Protein AF-B7AT79-F1 (afdb_monomer_lite)

Structure (mmCIF, N/CA/C/O backbone):
data_AF-B7AT79-F1
#
_entry.id   AF-B7AT79-F1
#
loop_
_atom_site.group_PDB
_atom_site.id
_atom_site.type_symbol
_atom_site.label_atom_id
_atom_site.label_alt_id
_atom_site.label_comp_id
_atom_site.label_asym_id
_atom_site.label_entity_id
_atom_site.label_seq_id
_atom_site.pdbx_PDB_ins_code
_atom_site.Cartn_x
_atom_site.Cartn_y
_atom_site.Cartn_z
_atom_site.occupancy
_atom_site.B_iso_or_equiv
_atom_site.auth_seq_id
_atom_site.auth_comp_id
_atom_site.auth_asym_id
_atom_site.auth_atom_id
_atom_site.pdbx_PDB_model_num
ATOM 1 N N . MET A 1 1 ? -22.686 0.656 -10.403 1.00 42.97 1 MET A N 1
ATOM 2 C CA . MET A 1 1 ? -22.059 0.567 -9.070 1.00 42.97 1 MET A CA 1
ATOM 3 C C . MET A 1 1 ? -20.814 -0.2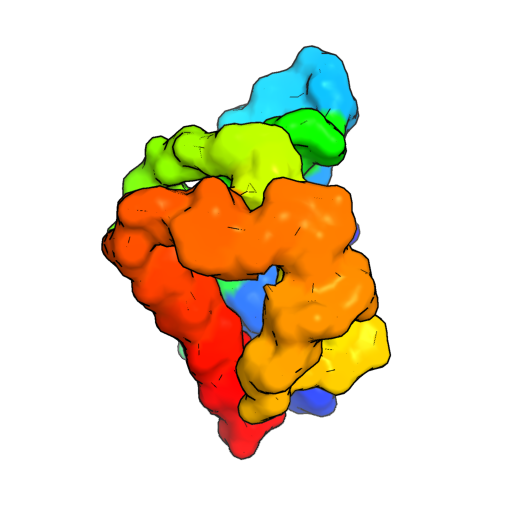82 -9.237 1.00 42.97 1 MET A C 1
ATOM 5 O O . MET A 1 1 ? -20.950 -1.414 -9.677 1.00 42.97 1 MET A O 1
ATOM 9 N N . GLY A 1 2 ? -19.630 0.304 -9.069 1.00 40.47 2 GLY A N 1
ATOM 10 C CA . GLY A 1 2 ? -18.362 -0.425 -9.147 1.00 40.47 2 GLY A CA 1
ATOM 11 C C . GLY A 1 2 ? -17.934 -0.818 -7.741 1.00 40.47 2 GLY A C 1
ATOM 12 O O . GLY A 1 2 ? -18.010 0.017 -6.843 1.00 40.47 2 GLY A O 1
ATOM 13 N N . PHE A 1 3 ? -17.547 -2.075 -7.562 1.00 37.81 3 PHE A N 1
ATOM 14 C CA . PHE A 1 3 ? -16.948 -2.575 -6.329 1.00 37.81 3 PHE A CA 1
ATOM 15 C C . PHE A 1 3 ? -15.440 -2.329 -6.403 1.00 37.81 3 PHE A C 1
ATOM 17 O O . PHE A 1 3 ? -14.870 -2.447 -7.487 1.00 37.81 3 PHE A O 1
ATOM 24 N N . ALA A 1 4 ? -14.805 -1.944 -5.298 1.00 56.81 4 ALA A N 1
ATOM 25 C CA . ALA A 1 4 ? -13.358 -2.104 -5.198 1.00 56.81 4 ALA A CA 1
ATOM 26 C C . ALA A 1 4 ? -13.038 -3.600 -5.199 1.00 56.81 4 ALA A C 1
ATOM 28 O O . ALA A 1 4 ? -13.806 -4.382 -4.632 1.00 56.81 4 ALA A O 1
ATOM 29 N N . ASP A 1 5 ? -11.924 -3.991 -5.814 1.00 63.97 5 ASP A N 1
ATOM 30 C CA . ASP A 1 5 ? -11.536 -5.403 -5.854 1.00 63.97 5 ASP A CA 1
ATOM 31 C C . ASP A 1 5 ? -11.241 -5.929 -4.446 1.00 63.97 5 ASP A C 1
ATOM 33 O O . ASP A 1 5 ? -11.654 -7.038 -4.115 1.00 63.97 5 ASP A O 1
ATOM 37 N N . TYR A 1 6 ? -10.613 -5.110 -3.590 1.00 70.12 6 TYR A N 1
ATOM 38 C CA . TYR A 1 6 ? -10.411 -5.431 -2.176 1.00 70.12 6 TYR A CA 1
ATOM 39 C C . TYR A 1 6 ? -10.479 -4.181 -1.293 1.00 70.12 6 TYR A C 1
ATOM 41 O O . TYR A 1 6 ? -10.021 -3.101 -1.668 1.00 70.12 6 TYR A O 1
ATOM 49 N N . VAL A 1 7 ? -11.014 -4.334 -0.081 1.00 69.88 7 VAL A N 1
ATOM 50 C CA . VAL A 1 7 ? -10.897 -3.340 0.992 1.00 69.88 7 VAL A CA 1
ATOM 51 C C . VAL A 1 7 ? -10.265 -4.028 2.190 1.00 69.88 7 VAL A C 1
ATOM 53 O O . VAL A 1 7 ? -10.758 -5.056 2.649 1.00 69.88 7 VAL A O 1
ATOM 56 N N . LEU A 1 8 ? -9.164 -3.467 2.677 1.00 67.62 8 LEU A N 1
ATOM 57 C CA . LEU A 1 8 ? -8.530 -3.898 3.913 1.00 67.62 8 LEU A CA 1
ATOM 58 C C . LEU A 1 8 ? -9.263 -3.240 5.073 1.00 67.62 8 LEU A C 1
ATOM 60 O O . LEU A 1 8 ? -9.425 -2.018 5.081 1.00 67.62 8 LEU A O 1
ATOM 64 N N . TYR A 1 9 ? -9.689 -4.042 6.040 1.00 64.88 9 TYR A N 1
ATOM 65 C CA . TYR A 1 9 ? -10.351 -3.584 7.256 1.00 64.88 9 TYR A CA 1
ATOM 66 C C . TYR A 1 9 ? -9.475 -3.887 8.472 1.00 64.88 9 TYR A C 1
ATOM 68 O O . TYR A 1 9 ? -8.729 -4.863 8.459 1.00 64.88 9 TYR A O 1
ATOM 76 N N . ASP A 1 10 ? -9.563 -3.051 9.507 1.00 58.44 10 ASP A N 1
ATOM 77 C CA . ASP A 1 10 ? -8.995 -3.360 10.821 1.00 58.44 10 ASP A CA 1
ATOM 78 C C . ASP A 1 10 ? -9.850 -4.399 11.576 1.00 58.44 10 ASP A C 1
ATOM 80 O O . ASP A 1 10 ? -10.946 -4.774 11.143 1.00 58.44 10 ASP A O 1
ATOM 84 N N . ASP A 1 11 ? -9.367 -4.833 12.742 1.00 51.59 11 ASP A N 1
ATOM 85 C CA . ASP A 1 11 ? -10.061 -5.782 13.627 1.00 51.59 11 ASP A CA 1
ATOM 86 C C . ASP A 1 11 ? -11.419 -5.251 14.138 1.00 51.59 11 ASP A C 1
ATOM 88 O O . ASP A 1 11 ? -12.257 -6.018 14.610 1.00 51.59 11 ASP A O 1
ATOM 92 N N . SER A 1 12 ? -11.664 -3.940 14.015 1.00 68.19 12 SER A N 1
ATOM 93 C CA . SER A 1 12 ? -12.931 -3.268 14.338 1.00 68.19 12 SER A CA 1
ATOM 94 C C . SER A 1 12 ? -13.841 -3.081 13.113 1.00 68.19 12 SER A C 1
ATOM 96 O O . SER A 1 12 ? -14.817 -2.328 13.177 1.00 68.19 12 SER A O 1
ATOM 98 N N . HIS A 1 13 ? -13.539 -3.741 11.989 1.00 68.19 13 HIS A N 1
ATOM 99 C CA . HIS A 1 13 ? -14.250 -3.626 10.712 1.00 68.19 13 HIS A CA 1
ATOM 100 C C . HIS A 1 13 ? -14.294 -2.203 10.127 1.00 68.19 13 HIS A C 1
ATOM 102 O O . HIS A 1 13 ? -15.221 -1.853 9.388 1.00 68.19 13 HIS A O 1
ATOM 108 N N . ARG A 1 14 ? -13.285 -1.372 10.410 1.00 68.88 14 ARG A N 1
ATOM 109 C CA . ARG A 1 14 ? -13.134 -0.042 9.803 1.00 68.88 14 ARG A CA 1
ATOM 110 C C . ARG A 1 14 ? -12.148 -0.088 8.633 1.00 68.88 14 ARG A C 1
ATOM 112 O O . ARG A 1 14 ? -11.143 -0.790 8.707 1.00 68.88 14 ARG A O 1
ATOM 119 N N . PRO A 1 15 ? -12.408 0.653 7.545 1.00 70.38 15 PRO A N 1
ATOM 120 C CA . PRO A 1 15 ? -11.605 0.587 6.330 1.00 70.38 15 PRO A CA 1
ATOM 121 C C . PRO A 1 15 ? -10.224 1.237 6.521 1.00 70.38 15 PRO A C 1
ATOM 123 O O . PRO A 1 15 ? -10.115 2.391 6.937 1.00 70.38 15 PRO A O 1
ATOM 126 N N . LEU A 1 16 ? -9.171 0.493 6.181 1.00 73.38 16 LEU A N 1
ATOM 127 C CA . LEU A 1 16 ? -7.765 0.908 6.203 1.00 73.38 16 LEU A CA 1
ATOM 128 C C . LEU A 1 16 ? -7.267 1.292 4.808 1.00 73.38 16 LEU A C 1
ATOM 130 O O . LEU A 1 16 ? -6.660 2.349 4.628 1.00 73.38 16 LEU A O 1
ATOM 134 N N . ALA A 1 17 ? -7.535 0.440 3.819 1.00 76.12 17 ALA A N 1
ATOM 135 C CA . ALA A 1 17 ? -7.091 0.650 2.450 1.00 76.12 17 ALA A CA 1
ATOM 136 C C . ALA A 1 17 ? -8.095 0.104 1.437 1.00 76.12 17 ALA A C 1
ATOM 138 O O . ALA A 1 17 ? -8.797 -0.866 1.702 1.00 76.12 17 ALA A O 1
ATOM 139 N N . VAL A 1 18 ? -8.128 0.715 0.260 1.00 82.25 18 VAL A N 1
ATOM 140 C CA . VAL A 1 18 ? -8.882 0.259 -0.907 1.00 82.25 18 VAL A CA 1
ATOM 141 C C . VAL A 1 18 ? -7.880 -0.132 -1.978 1.00 82.25 18 VAL A C 1
ATOM 143 O O . VAL A 1 18 ? -7.013 0.667 -2.323 1.00 82.25 18 VAL A O 1
ATOM 146 N N . ILE A 1 19 ? -8.008 -1.336 -2.521 1.00 80.81 19 ILE A N 1
ATOM 147 C CA . ILE A 1 19 ? -7.179 -1.829 -3.616 1.00 80.81 19 ILE A CA 1
ATOM 148 C C . ILE A 1 19 ? -8.070 -1.984 -4.842 1.00 80.81 19 ILE A C 1
ATOM 150 O O . ILE A 1 19 ? -9.053 -2.725 -4.835 1.00 80.81 19 ILE A O 1
ATOM 154 N N . GLU A 1 20 ? -7.699 -1.281 -5.902 1.00 83.69 20 GLU A N 1
ATOM 155 C CA . GLU A 1 20 ? -8.303 -1.408 -7.220 1.00 83.69 20 GLU A CA 1
ATOM 156 C C . GLU A 1 20 ? -7.290 -2.070 -8.152 1.00 83.69 20 GLU A C 1
ATOM 158 O O . GLU A 1 20 ? -6.235 -1.508 -8.471 1.00 83.69 20 GLU A O 1
ATOM 163 N N . ALA A 1 21 ? -7.621 -3.279 -8.588 1.00 77.25 21 ALA A N 1
ATOM 164 C CA . ALA A 1 21 ? -6.795 -4.086 -9.455 1.00 77.25 21 ALA A CA 1
ATOM 165 C C . ALA A 1 21 ? -7.287 -3.989 -10.907 1.00 77.25 21 ALA A C 1
ATOM 167 O O . ALA A 1 21 ? -8.472 -4.047 -11.227 1.00 77.25 21 ALA A O 1
ATOM 168 N N . LYS A 1 22 ? -6.357 -3.864 -11.849 1.00 82.50 22 LYS A N 1
ATOM 169 C CA . LYS A 1 22 ? -6.631 -3.981 -13.284 1.00 82.50 22 LYS A CA 1
ATOM 170 C C . LYS A 1 22 ? -5.884 -5.175 -13.861 1.00 82.50 22 LYS A C 1
ATOM 172 O O . LYS A 1 22 ? -4.940 -5.701 -13.283 1.00 82.50 22 LYS A O 1
ATOM 177 N N . ARG A 1 23 ? -6.316 -5.620 -15.042 1.00 76.12 23 ARG A N 1
ATOM 178 C CA . ARG A 1 23 ? -5.586 -6.648 -15.799 1.00 76.12 23 ARG A CA 1
ATOM 179 C C . ARG A 1 23 ? -4.178 -6.145 -16.119 1.00 76.12 23 ARG A C 1
ATOM 181 O O . ARG A 1 23 ? -4.033 -4.981 -16.476 1.00 76.12 23 ARG A O 1
ATOM 188 N N . THR A 1 24 ? -3.181 -7.026 -16.099 1.00 71.75 24 THR A N 1
ATOM 189 C CA . THR A 1 24 ? -1.749 -6.694 -16.267 1.00 71.75 24 THR A CA 1
ATOM 190 C C . THR A 1 24 ? -1.415 -5.877 -17.514 1.00 71.75 24 THR A C 1
ATOM 192 O O . THR A 1 24 ? -0.528 -5.036 -17.485 1.00 71.75 24 THR A O 1
ATOM 195 N N . CYS A 1 25 ? -2.160 -6.051 -18.605 1.00 72.31 25 CYS A N 1
ATOM 196 C CA . CYS A 1 25 ? -1.991 -5.283 -19.843 1.00 72.31 25 CYS A CA 1
ATOM 197 C C . CYS A 1 25 ? -2.707 -3.916 -19.854 1.00 72.31 25 CYS A C 1
ATOM 199 O O . CYS A 1 25 ? -2.797 -3.273 -20.898 1.00 72.31 25 CYS A O 1
ATOM 201 N N . THR A 1 26 ? -3.292 -3.494 -18.732 1.00 77.50 26 THR A N 1
ATOM 202 C CA . THR A 1 26 ? -4.116 -2.286 -18.625 1.00 77.50 26 THR A CA 1
ATOM 203 C C . THR A 1 26 ? -3.453 -1.265 -17.710 1.00 77.50 26 THR A C 1
ATOM 205 O O . THR A 1 26 ? -2.998 -1.606 -16.624 1.00 77.50 26 THR A O 1
ATOM 208 N N . ASP A 1 27 ? -3.460 -0.002 -18.134 1.00 77.62 27 ASP A N 1
ATOM 209 C CA . ASP A 1 27 ? -3.025 1.129 -17.313 1.00 77.62 27 ASP A CA 1
ATOM 210 C C . ASP A 1 27 ? -3.859 1.228 -16.023 1.00 77.62 27 ASP A C 1
ATOM 212 O O . ASP A 1 27 ? -5.096 1.301 -16.062 1.00 77.62 27 ASP A O 1
ATOM 216 N N . VAL A 1 28 ? -3.163 1.243 -14.886 1.00 77.50 28 VAL A N 1
ATOM 217 C CA . VAL A 1 28 ? -3.735 1.357 -13.540 1.00 77.50 28 VAL A CA 1
ATOM 218 C C . VAL A 1 28 ? -4.507 2.659 -13.339 1.00 77.50 28 VAL A C 1
ATOM 220 O O . VAL A 1 28 ? -5.505 2.672 -12.617 1.00 77.50 28 VAL A O 1
ATOM 223 N N . ALA A 1 29 ? -4.145 3.737 -14.043 1.00 80.56 29 ALA A N 1
ATOM 224 C CA . ALA A 1 29 ? -4.818 5.031 -13.960 1.00 80.56 29 ALA A CA 1
ATOM 225 C C . ALA A 1 29 ? -6.305 4.949 -14.341 1.00 80.56 29 ALA A C 1
ATOM 227 O O . ALA A 1 29 ? -7.118 5.731 -13.842 1.00 80.56 29 ALA A O 1
ATOM 228 N N . LYS A 1 30 ? -6.702 3.957 -15.151 1.00 81.56 30 LYS A N 1
ATOM 229 C CA . LYS A 1 30 ? -8.114 3.703 -15.485 1.00 81.56 30 LYS A CA 1
ATOM 230 C C . LYS A 1 30 ? -8.957 3.302 -14.268 1.00 81.56 30 LYS A 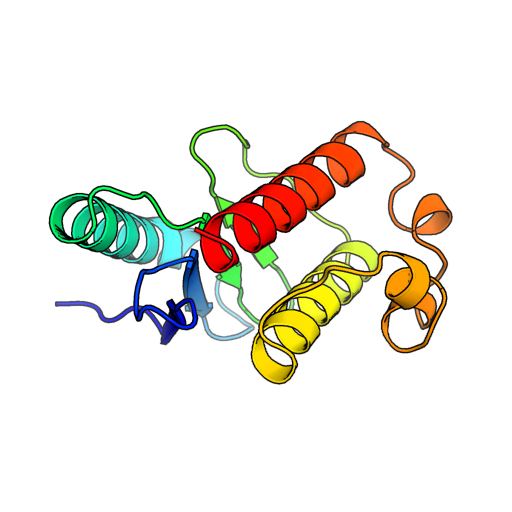C 1
ATOM 232 O O . LYS A 1 30 ? -10.170 3.474 -14.299 1.00 81.56 30 LYS A O 1
ATOM 237 N N . GLY A 1 31 ? -8.341 2.777 -13.205 1.00 78.31 31 GLY A N 1
ATOM 238 C CA . GLY A 1 31 ? -9.001 2.454 -11.933 1.00 78.31 31 GLY A CA 1
ATOM 239 C C . GLY A 1 31 ? -9.158 3.642 -10.981 1.00 78.31 31 GLY A C 1
ATOM 240 O O . GLY A 1 31 ? -9.930 3.570 -10.030 1.00 78.31 31 GLY A O 1
ATOM 241 N N . ARG A 1 32 ? -8.487 4.770 -11.246 1.00 81.25 32 ARG A N 1
ATOM 242 C CA . ARG A 1 32 ? -8.385 5.903 -10.313 1.00 81.25 32 ARG A CA 1
ATOM 243 C C . ARG A 1 32 ? -9.729 6.453 -9.853 1.00 81.25 32 ARG A C 1
ATOM 245 O O . ARG A 1 32 ? -9.927 6.678 -8.663 1.00 81.25 32 ARG A O 1
ATOM 252 N N . GLN A 1 33 ? -10.647 6.694 -10.787 1.00 79.44 33 GLN A N 1
ATOM 253 C CA . GLN A 1 33 ? -11.948 7.274 -10.454 1.00 79.44 33 GLN A CA 1
ATOM 254 C C . GLN A 1 33 ? -12.815 6.297 -9.652 1.00 79.44 33 GLN A C 1
ATOM 256 O O . GLN A 1 33 ? -13.498 6.717 -8.723 1.00 79.44 33 GLN A O 1
ATOM 261 N N . GLN A 1 34 ? -12.758 5.005 -9.979 1.00 71.25 34 GLN A N 1
ATOM 262 C CA . GLN A 1 34 ? -13.480 3.955 -9.263 1.00 71.25 34 GLN A CA 1
ATOM 263 C C . GLN A 1 34 ? -12.969 3.828 -7.825 1.00 71.25 34 GLN A C 1
ATOM 265 O O . GLN A 1 34 ? -13.755 3.928 -6.885 1.00 71.25 34 GLN A O 1
ATOM 270 N N . ALA A 1 35 ? -11.651 3.731 -7.656 1.00 78.44 35 ALA A N 1
ATOM 271 C CA . ALA A 1 35 ? -11.019 3.626 -6.349 1.00 78.44 35 ALA A CA 1
ATOM 272 C C . ALA A 1 35 ? -11.267 4.869 -5.477 1.00 78.44 35 ALA A C 1
ATOM 274 O O . ALA A 1 35 ? -11.559 4.748 -4.289 1.00 78.44 35 ALA A O 1
ATOM 275 N N . LYS A 1 36 ? -11.237 6.069 -6.081 1.00 81.38 36 LYS A N 1
ATOM 276 C CA . LYS A 1 36 ? -11.584 7.321 -5.395 1.00 81.38 36 LYS A CA 1
ATOM 277 C C . LYS A 1 36 ? -13.034 7.318 -4.914 1.00 81.38 36 LYS A C 1
ATOM 279 O O . LYS A 1 36 ? -13.273 7.625 -3.756 1.00 81.38 36 LYS A O 1
ATOM 284 N N . LEU A 1 37 ? -13.990 6.968 -5.779 1.00 72.31 37 LEU A N 1
ATOM 285 C CA . LEU A 1 37 ? -15.405 6.906 -5.397 1.00 72.31 37 LEU A CA 1
ATOM 286 C C . LEU A 1 37 ? -15.626 5.932 -4.235 1.00 72.31 37 LEU A C 1
ATOM 288 O O . LEU A 1 37 ? -16.410 6.223 -3.338 1.00 72.31 37 LEU A O 1
ATOM 292 N N . TYR A 1 38 ? -14.913 4.807 -4.224 1.00 70.06 38 TYR A N 1
ATOM 293 C CA . TYR A 1 38 ? -14.997 3.837 -3.136 1.00 70.06 38 TYR A CA 1
ATOM 294 C C . TYR A 1 38 ? -14.403 4.370 -1.826 1.00 70.06 38 TYR A C 1
ATOM 296 O O . TYR A 1 38 ? -15.020 4.241 -0.771 1.00 70.06 38 TYR A O 1
ATOM 304 N N . ALA A 1 39 ? -13.238 5.020 -1.892 1.00 77.38 39 ALA A N 1
ATOM 305 C CA . ALA A 1 39 ? -12.627 5.663 -0.733 1.00 77.38 39 ALA A CA 1
ATOM 306 C C . ALA A 1 39 ? -13.504 6.787 -0.160 1.00 77.38 39 ALA A C 1
ATOM 308 O O . ALA A 1 39 ? -13.648 6.867 1.055 1.00 77.38 39 ALA A O 1
ATOM 309 N N . ASP A 1 40 ? -14.136 7.597 -1.016 1.00 81.31 40 ASP A N 1
ATOM 310 C CA . ASP A 1 40 ? -15.040 8.675 -0.601 1.00 81.31 40 ASP A CA 1
ATOM 311 C C . ASP A 1 40 ? -16.302 8.113 0.103 1.00 81.31 40 ASP A C 1
ATOM 313 O O . ASP A 1 40 ? -16.763 8.669 1.100 1.00 81.31 40 ASP A O 1
ATOM 317 N N . LEU A 1 41 ? -16.852 6.981 -0.367 1.00 74.38 41 LEU A N 1
ATOM 318 C CA . LEU A 1 41 ? -17.986 6.303 0.283 1.00 74.38 41 LEU A CA 1
ATOM 319 C C . LEU A 1 41 ? -17.614 5.749 1.665 1.00 74.38 41 LEU A C 1
ATOM 321 O O . LEU A 1 41 ? -18.365 5.916 2.626 1.00 74.38 41 LEU A O 1
ATOM 325 N N . LEU A 1 42 ? -16.450 5.107 1.769 1.00 74.31 42 LEU A N 1
ATOM 326 C CA . LEU A 1 42 ? -15.933 4.575 3.029 1.00 74.31 42 LEU A CA 1
ATOM 327 C C . LEU A 1 42 ? -15.597 5.694 4.021 1.00 74.31 42 LEU A C 1
ATOM 329 O O . LEU A 1 42 ? -15.895 5.570 5.207 1.00 74.31 42 LEU A O 1
ATOM 333 N N . GLU A 1 43 ? -15.056 6.810 3.537 1.00 81.06 43 GLU A N 1
ATOM 334 C CA . GLU A 1 43 ? -14.825 8.005 4.345 1.00 81.06 43 GLU A CA 1
ATOM 335 C C . GLU A 1 43 ? -16.133 8.562 4.908 1.00 81.06 43 GLU A C 1
ATOM 337 O O . GLU A 1 43 ? -16.209 8.812 6.106 1.00 81.06 43 GLU A O 1
ATOM 342 N N . ALA A 1 44 ? -17.181 8.684 4.089 1.00 79.44 44 ALA A N 1
ATOM 343 C CA . ALA A 1 44 ? -18.482 9.167 4.546 1.00 79.44 44 ALA A CA 1
ATOM 344 C C . ALA A 1 44 ? -19.147 8.227 5.569 1.00 79.44 44 ALA A C 1
ATOM 346 O O . ALA A 1 44 ? -19.825 8.692 6.484 1.00 79.44 44 ALA A O 1
ATOM 347 N N . GLN A 1 45 ? -18.959 6.912 5.427 1.00 71.69 45 GLN A N 1
ATOM 348 C CA . GLN A 1 45 ? -19.581 5.912 6.297 1.00 71.69 45 GLN A CA 1
ATOM 349 C C . GLN A 1 45 ? -18.843 5.729 7.630 1.00 71.69 45 GLN A C 1
ATOM 351 O O . GLN A 1 45 ? -19.479 5.573 8.670 1.00 71.69 45 GLN A O 1
ATOM 356 N N . TYR A 1 46 ? -17.511 5.729 7.603 1.00 73.94 46 TYR A N 1
ATOM 357 C CA . TYR A 1 46 ? -16.672 5.421 8.765 1.00 73.94 46 TYR A CA 1
ATOM 358 C C . TYR A 1 46 ? -15.950 6.652 9.328 1.00 73.94 46 TYR A C 1
ATOM 360 O O . TYR A 1 46 ? -15.165 6.527 10.268 1.00 73.94 46 TYR A O 1
ATOM 368 N N . ASN A 1 47 ? -16.207 7.834 8.757 1.00 79.19 47 ASN A N 1
ATOM 369 C CA . ASN A 1 47 ? -15.562 9.108 9.079 1.00 79.19 47 ASN A CA 1
ATOM 370 C C . ASN A 1 47 ? -14.023 9.023 9.044 1.00 79.19 47 ASN A C 1
ATOM 372 O O . ASN A 1 47 ? -13.324 9.591 9.886 1.00 79.19 47 ASN A O 1
ATOM 376 N N . ARG A 1 48 ? -13.498 8.234 8.098 1.00 69.44 48 ARG A N 1
ATOM 377 C CA . ARG A 1 48 ? -12.079 7.878 8.001 1.00 69.44 48 ARG A CA 1
ATOM 378 C C . ARG A 1 48 ? -11.718 7.513 6.569 1.00 69.44 48 ARG A C 1
ATOM 380 O O . ARG A 1 4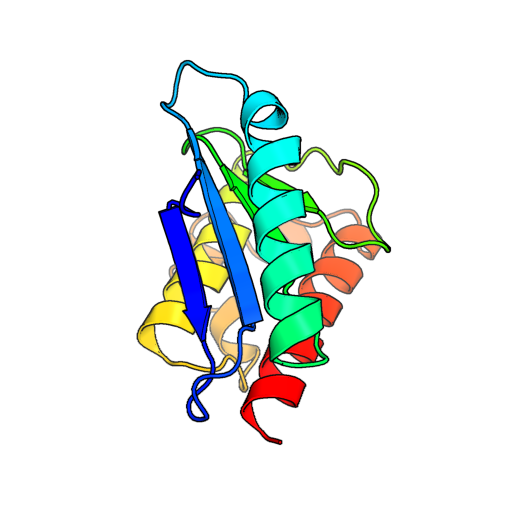8 ? -12.266 6.561 6.020 1.00 69.44 48 ARG A O 1
ATOM 387 N N . ARG A 1 49 ? -10.775 8.247 5.978 1.00 78.44 49 ARG A N 1
ATOM 388 C CA . ARG A 1 49 ? -10.368 8.027 4.589 1.00 78.44 49 ARG A CA 1
ATOM 389 C C . ARG A 1 49 ? -9.367 6.874 4.468 1.00 78.44 49 ARG A C 1
ATOM 391 O O . ARG A 1 49 ? -8.289 6.972 5.059 1.00 78.44 49 ARG A O 1
ATOM 398 N N . PRO A 1 50 ? -9.679 5.809 3.714 1.00 75.25 50 PRO A N 1
ATOM 399 C CA . PRO A 1 50 ? -8.729 4.734 3.464 1.00 75.25 50 PRO A CA 1
ATOM 400 C C . PRO A 1 50 ? -7.674 5.151 2.431 1.00 75.25 50 PRO A C 1
ATOM 402 O O . PRO A 1 50 ? -7.945 5.954 1.534 1.00 75.25 50 PRO A O 1
ATOM 405 N N . VAL A 1 51 ? -6.478 4.569 2.526 1.00 77.69 51 VAL A N 1
ATOM 406 C CA . VAL A 1 51 ? -5.424 4.732 1.508 1.00 77.69 51 VAL A CA 1
ATOM 407 C C . VAL A 1 51 ? -5.822 3.974 0.244 1.00 77.69 51 VAL A C 1
ATOM 409 O O . VAL A 1 51 ? -6.288 2.841 0.330 1.00 77.69 51 VAL A O 1
ATOM 412 N N . VAL A 1 52 ? -5.640 4.566 -0.936 1.00 82.25 52 VAL A N 1
ATOM 413 C CA . VAL A 1 52 ? -5.985 3.911 -2.203 1.00 82.25 52 VAL A CA 1
ATOM 414 C C . VAL A 1 52 ? -4.736 3.348 -2.872 1.00 82.25 52 VAL A C 1
ATOM 416 O O . VAL A 1 52 ? -3.775 4.073 -3.113 1.00 82.25 52 VAL A O 1
ATOM 419 N N . PHE A 1 53 ? -4.783 2.075 -3.247 1.00 80.06 53 PHE A N 1
ATOM 420 C CA . PHE A 1 53 ? -3.785 1.409 -4.073 1.00 80.06 53 PHE A CA 1
ATOM 421 C C . PHE A 1 53 ? -4.398 1.076 -5.433 1.00 80.06 53 PHE A C 1
ATOM 423 O O . PHE A 1 53 ? -5.462 0.465 -5.512 1.00 80.06 53 PHE A O 1
ATOM 430 N N . LEU A 1 54 ? -3.723 1.463 -6.511 1.00 81.06 54 LEU A N 1
ATOM 431 C CA . LEU A 1 54 ? -4.034 1.020 -7.867 1.00 81.06 54 LEU A CA 1
ATOM 432 C C . LEU A 1 54 ? -2.949 0.046 -8.305 1.00 81.06 54 LEU A C 1
ATOM 434 O O . LEU A 1 54 ? -1.774 0.394 -8.225 1.00 81.06 54 LEU A O 1
ATOM 438 N N . THR A 1 55 ? -3.302 -1.138 -8.793 1.00 76.38 55 THR A N 1
ATOM 439 C CA . THR A 1 55 ? -2.300 -2.101 -9.271 1.00 76.38 55 THR A CA 1
ATOM 440 C C . THR A 1 55 ? -2.766 -2.864 -10.503 1.00 76.38 55 THR A C 1
ATOM 442 O O . THR A 1 55 ? -3.958 -3.064 -10.705 1.00 76.38 55 THR A O 1
ATOM 445 N N . ASN A 1 56 ? -1.839 -3.296 -11.354 1.00 80.19 56 ASN A N 1
ATOM 446 C CA . ASN A 1 56 ? -2.107 -4.287 -12.404 1.00 80.19 56 ASN A CA 1
ATOM 447 C C . ASN A 1 56 ? -1.210 -5.535 -12.280 1.00 80.19 56 ASN A C 1
ATOM 449 O O . ASN A 1 56 ? -1.139 -6.363 -13.190 1.00 80.19 56 ASN A O 1
ATOM 453 N N . GLY A 1 57 ? -0.500 -5.666 -11.158 1.00 64.94 57 GLY A N 1
ATOM 454 C CA . GLY A 1 57 ? 0.482 -6.724 -10.920 1.00 64.94 57 GLY A CA 1
ATOM 455 C C . GLY A 1 57 ? 1.871 -6.462 -11.516 1.00 64.94 57 GLY A C 1
ATOM 456 O O . GLY A 1 57 ? 2.804 -7.178 -11.171 1.00 64.94 57 GLY A O 1
ATOM 457 N N . PHE A 1 58 ? 2.041 -5.440 -12.363 1.00 71.94 58 PHE A N 1
ATOM 458 C CA . PHE A 1 58 ? 3.350 -4.972 -12.845 1.00 71.94 58 PHE A CA 1
ATOM 459 C C . PHE A 1 58 ? 3.680 -3.562 -12.337 1.00 71.94 58 PHE A C 1
ATOM 461 O O . PHE A 1 58 ? 4.813 -3.272 -11.966 1.00 71.94 58 PHE A O 1
ATOM 468 N N . GLU A 1 59 ? 2.671 -2.700 -12.293 1.00 66.75 59 GLU A N 1
ATOM 469 C CA . GLU A 1 59 ? 2.719 -1.336 -11.793 1.00 66.75 59 GLU A CA 1
ATOM 470 C C . GLU A 1 59 ? 1.785 -1.218 -10.587 1.00 66.75 59 GLU A C 1
ATOM 472 O O . GLU A 1 59 ? 0.653 -1.710 -10.628 1.00 66.75 59 GLU A O 1
ATOM 477 N N . THR A 1 60 ? 2.248 -0.545 -9.534 1.00 71.56 60 THR A N 1
ATOM 478 C CA . THR A 1 60 ? 1.436 -0.194 -8.365 1.00 71.56 60 THR A CA 1
ATOM 479 C C . THR A 1 60 ? 1.600 1.292 -8.068 1.00 71.56 60 THR A C 1
ATOM 481 O O . THR A 1 60 ? 2.721 1.797 -8.024 1.00 71.56 60 THR A O 1
ATOM 484 N N . ARG A 1 61 ? 0.485 1.991 -7.843 1.00 75.25 61 ARG A N 1
A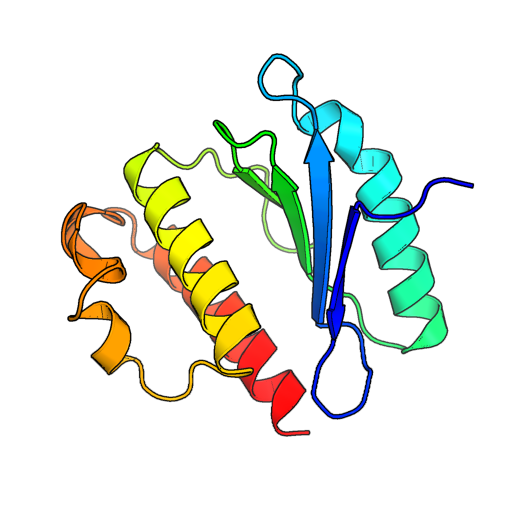TOM 485 C CA . ARG A 1 61 ? 0.439 3.404 -7.453 1.00 75.25 61 ARG A CA 1
ATOM 486 C C . ARG A 1 61 ? -0.342 3.578 -6.165 1.00 75.25 61 ARG A C 1
ATOM 488 O O . ARG A 1 61 ? -1.368 2.931 -5.968 1.00 75.25 61 ARG A O 1
ATOM 495 N N . ILE A 1 62 ? 0.120 4.495 -5.325 1.00 73.06 62 ILE A N 1
ATOM 496 C CA . ILE A 1 62 ? -0.556 4.872 -4.085 1.00 73.06 62 ILE A CA 1
ATOM 497 C C . ILE A 1 62 ? -1.172 6.250 -4.288 1.00 73.06 62 ILE A C 1
ATOM 499 O O . ILE A 1 62 ? -0.502 7.178 -4.733 1.00 73.06 62 ILE A O 1
ATOM 503 N N . ILE A 1 63 ? -2.452 6.373 -3.959 1.00 71.62 63 ILE A N 1
ATOM 504 C CA . ILE A 1 63 ? -3.175 7.635 -3.931 1.00 71.62 63 ILE A CA 1
ATOM 505 C C . ILE A 1 63 ? -3.592 7.878 -2.485 1.00 71.62 63 ILE A C 1
ATOM 507 O O . ILE A 1 63 ? -4.542 7.294 -1.968 1.00 71.62 63 ILE A O 1
ATOM 511 N N . ASP A 1 64 ? -2.879 8.789 -1.848 1.00 63.06 64 ASP A N 1
ATOM 512 C CA . ASP A 1 64 ? -3.301 9.460 -0.627 1.00 63.06 64 ASP A CA 1
ATOM 513 C C . ASP A 1 64 ? -3.389 10.953 -0.974 1.00 63.06 64 ASP A C 1
ATOM 515 O O . ASP A 1 64 ? -2.630 11.438 -1.810 1.00 63.06 64 ASP A O 1
ATOM 519 N N . ASN A 1 65 ? -4.312 11.699 -0.363 1.00 56.75 65 ASN A N 1
ATOM 520 C CA . ASN A 1 65 ? -4.497 13.143 -0.581 1.00 56.75 65 ASN A CA 1
ATOM 521 C C . ASN A 1 65 ? -3.202 13.967 -0.392 1.00 56.75 65 ASN A C 1
ATOM 523 O O . ASN A 1 65 ? -3.179 15.148 -0.723 1.00 56.75 65 ASN A O 1
ATOM 527 N N . GLN A 1 66 ? -2.160 13.356 0.178 1.00 45.50 66 GLN A N 1
ATOM 528 C CA . GLN A 1 66 ? -0.840 13.918 0.448 1.00 45.50 66 GLN A CA 1
ATOM 529 C C . GLN A 1 66 ? 0.237 13.526 -0.588 1.00 45.50 66 GLN A C 1
ATOM 531 O O . GLN A 1 66 ? 1.244 14.222 -0.683 1.00 45.50 66 GLN A O 1
ATOM 536 N N . TYR A 1 67 ? 0.059 12.445 -1.361 1.00 45.47 67 TYR A N 1
ATOM 537 C CA . TYR A 1 67 ? 1.087 11.903 -2.259 1.00 45.47 67 TYR A CA 1
ATOM 538 C C . TYR A 1 67 ? 0.673 12.043 -3.729 1.00 45.47 67 TYR A C 1
ATOM 540 O O . TYR A 1 67 ? -0.366 11.551 -4.166 1.00 45.47 67 TYR A O 1
ATOM 548 N N . HIS A 1 68 ? 1.501 12.751 -4.496 1.00 47.03 68 HIS A N 1
ATOM 549 C CA . HIS A 1 68 ? 1.397 12.834 -5.953 1.00 47.03 68 HIS A CA 1
ATOM 550 C C . HIS A 1 68 ? 1.764 11.461 -6.560 1.00 47.03 68 HIS A C 1
ATOM 552 O O . HIS A 1 68 ? 2.397 10.667 -5.872 1.00 47.03 68 HIS A O 1
ATOM 558 N N . ASP A 1 69 ? 1.372 11.163 -7.811 1.00 52.78 69 ASP A N 1
ATOM 559 C CA . ASP A 1 69 ? 1.716 9.911 -8.524 1.00 52.78 69 ASP A CA 1
ATOM 560 C C . ASP A 1 69 ? 3.242 9.636 -8.462 1.00 52.78 69 ASP A C 1
ATOM 562 O O . ASP A 1 69 ? 4.005 10.116 -9.301 1.00 52.78 69 ASP A O 1
ATOM 566 N N . THR A 1 70 ? 3.706 8.886 -7.458 1.00 59.09 70 THR A N 1
ATOM 567 C CA . THR A 1 70 ? 5.106 8.465 -7.342 1.00 59.09 70 THR A CA 1
ATOM 568 C C . THR A 1 70 ? 5.286 7.191 -8.154 1.00 59.09 70 THR A C 1
ATOM 570 O O . THR A 1 70 ? 4.696 6.159 -7.836 1.00 59.09 70 THR A O 1
ATOM 573 N N . ASN A 1 71 ? 6.115 7.253 -9.196 1.00 63.22 71 ASN A N 1
ATOM 574 C CA . ASN A 1 71 ? 6.517 6.069 -9.950 1.00 63.22 71 ASN A CA 1
ATOM 575 C C . ASN A 1 71 ? 7.543 5.279 -9.134 1.00 63.22 71 ASN A C 1
ATOM 577 O O . ASN A 1 71 ? 8.662 5.747 -8.927 1.00 63.22 71 ASN A O 1
ATOM 581 N N . LEU A 1 72 ? 7.154 4.094 -8.674 1.00 71.81 72 LEU A N 1
ATOM 582 C CA . LEU A 1 72 ? 8.035 3.157 -7.984 1.00 71.81 72 LEU A CA 1
ATOM 583 C C . LEU A 1 72 ? 8.709 2.222 -8.998 1.00 71.81 72 LEU A C 1
ATOM 585 O O . LEU A 1 72 ? 8.084 1.807 -9.976 1.00 71.81 72 LEU A O 1
ATOM 589 N N . ASP A 1 73 ? 9.974 1.872 -8.764 1.00 77.44 73 ASP A N 1
ATOM 590 C CA . ASP A 1 73 ? 10.658 0.839 -9.549 1.00 77.44 73 ASP A CA 1
ATOM 591 C C . ASP A 1 73 ? 10.175 -0.577 -9.166 1.00 77.44 73 ASP A C 1
ATOM 593 O O . ASP A 1 73 ? 9.496 -0.779 -8.158 1.00 77.44 73 ASP A O 1
ATOM 597 N N . SER A 1 74 ? 10.522 -1.598 -9.956 1.00 72.31 74 SER A N 1
ATOM 598 C CA . SER A 1 74 ? 10.044 -2.969 -9.719 1.00 72.31 74 SER A CA 1
ATOM 599 C C . SER A 1 74 ? 10.461 -3.558 -8.363 1.00 72.31 74 SER A C 1
ATOM 601 O O . SER A 1 74 ? 9.746 -4.404 -7.826 1.00 72.31 74 SER A O 1
ATOM 603 N N . ARG A 1 75 ? 11.596 -3.135 -7.788 1.00 81.50 75 ARG A N 1
ATOM 604 C CA . ARG A 1 75 ? 12.051 -3.597 -6.464 1.00 81.50 75 ARG A CA 1
ATOM 605 C C . ARG A 1 75 ? 11.248 -2.919 -5.361 1.00 81.50 75 ARG A C 1
ATOM 607 O O . ARG A 1 75 ? 10.833 -3.582 -4.416 1.00 81.50 75 ARG A O 1
ATOM 614 N N . GLN A 1 76 ? 10.977 -1.626 -5.518 1.00 77.56 76 GLN A N 1
ATOM 615 C CA . GLN A 1 76 ? 10.133 -0.851 -4.611 1.00 77.56 76 GLN A CA 1
ATOM 616 C C . GLN A 1 76 ? 8.686 -1.357 -4.627 1.00 77.56 76 GLN A C 1
ATOM 618 O O . GLN A 1 76 ? 8.093 -1.537 -3.567 1.00 77.56 76 GLN A O 1
ATOM 623 N N . ILE A 1 77 ? 8.139 -1.666 -5.807 1.00 68.75 77 ILE A N 1
ATOM 624 C CA . ILE A 1 77 ? 6.808 -2.276 -5.956 1.00 68.75 77 ILE A CA 1
ATOM 625 C C . ILE A 1 77 ? 6.762 -3.638 -5.267 1.00 68.75 77 ILE A C 1
ATOM 627 O O . ILE A 1 77 ? 5.838 -3.896 -4.501 1.00 68.75 77 ILE A O 1
ATOM 631 N N . TYR A 1 78 ? 7.762 -4.497 -5.498 1.00 76.12 78 TYR A N 1
ATOM 632 C CA . TYR A 1 78 ? 7.841 -5.791 -4.820 1.00 76.12 78 TYR A CA 1
ATOM 633 C C . TYR A 1 78 ? 7.819 -5.620 -3.299 1.00 76.12 78 TYR A C 1
ATOM 635 O O . TYR A 1 78 ? 7.035 -6.284 -2.627 1.00 76.12 78 TYR A O 1
ATOM 643 N N . PHE A 1 79 ? 8.623 -4.694 -2.774 1.00 85.69 79 PHE A N 1
ATOM 644 C CA . PHE A 1 79 ? 8.691 -4.408 -1.344 1.00 85.69 79 PHE A CA 1
ATOM 645 C C . PHE A 1 79 ? 7.345 -3.927 -0.785 1.00 85.69 79 PHE A C 1
ATOM 647 O O . PHE A 1 79 ? 6.881 -4.428 0.236 1.00 85.69 79 PHE A O 1
ATOM 654 N N . VAL A 1 80 ? 6.681 -2.992 -1.472 1.00 74.12 80 VAL A N 1
ATOM 655 C CA . VAL A 1 80 ? 5.351 -2.500 -1.077 1.00 74.12 80 VAL A CA 1
ATOM 656 C C . VAL A 1 80 ? 4.314 -3.622 -1.109 1.00 74.12 80 VAL A C 1
ATOM 658 O O . VAL A 1 80 ? 3.510 -3.720 -0.186 1.00 74.12 80 VAL A O 1
ATOM 661 N N . ASN A 1 81 ? 4.360 -4.510 -2.103 1.00 68.88 81 ASN A N 1
ATOM 662 C CA . ASN A 1 81 ? 3.481 -5.677 -2.137 1.00 68.88 81 ASN A CA 1
ATOM 663 C C . ASN A 1 81 ? 3.723 -6.583 -0.921 1.00 68.88 81 ASN A C 1
ATOM 665 O O . ASN A 1 81 ? 2.757 -6.996 -0.294 1.00 68.88 81 ASN A O 1
ATOM 669 N N . GLN A 1 82 ? 4.978 -6.816 -0.517 1.00 78.44 82 GLN A N 1
ATOM 670 C CA . GLN A 1 82 ? 5.262 -7.590 0.699 1.00 78.44 82 GLN A CA 1
ATOM 671 C C . GLN A 1 82 ? 4.702 -6.925 1.962 1.00 78.44 82 GLN A C 1
ATOM 673 O O . GLN A 1 82 ? 4.229 -7.623 2.853 1.00 78.44 82 GLN A O 1
ATOM 678 N N . ILE A 1 83 ? 4.699 -5.586 2.042 1.00 76.94 83 ILE A N 1
ATOM 679 C CA . ILE A 1 83 ? 4.061 -4.869 3.160 1.00 76.94 83 ILE A CA 1
ATOM 680 C C . ILE A 1 83 ? 2.562 -5.182 3.189 1.00 76.94 83 ILE A C 1
ATOM 682 O O . ILE A 1 83 ? 2.024 -5.501 4.248 1.00 76.94 83 ILE A O 1
ATOM 686 N N . VAL A 1 84 ? 1.898 -5.095 2.033 1.00 67.75 84 VAL A N 1
ATOM 687 C CA . VAL A 1 84 ? 0.462 -5.376 1.913 1.00 67.75 84 VAL A CA 1
ATOM 688 C C . VAL A 1 84 ? 0.164 -6.821 2.305 1.00 67.75 84 VAL A C 1
ATOM 690 O O . VAL A 1 84 ? -0.666 -7.034 3.183 1.00 67.75 84 VAL A O 1
ATOM 693 N N . GLU A 1 85 ? 0.873 -7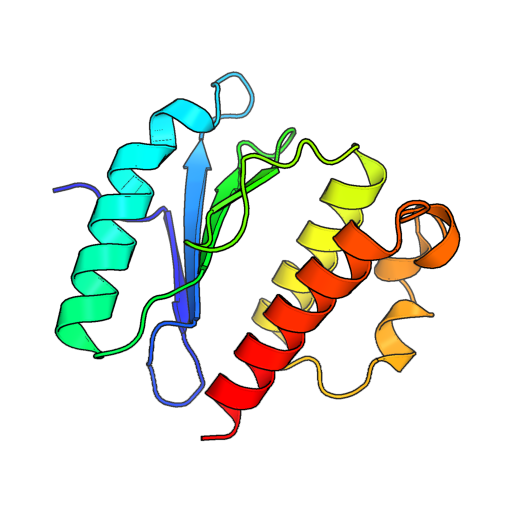.795 1.731 1.00 67.81 85 GLU A N 1
ATOM 694 C CA . GLU A 1 85 ? 0.710 -9.221 2.048 1.00 67.81 85 GLU A CA 1
ATOM 695 C C . GLU A 1 85 ? 0.928 -9.492 3.542 1.00 67.81 85 GLU A C 1
ATOM 697 O O . GLU A 1 85 ? 0.123 -10.157 4.194 1.00 67.81 85 GLU A O 1
ATOM 702 N N . TYR A 1 86 ? 1.980 -8.914 4.125 1.00 77.38 86 TYR A N 1
ATOM 703 C CA . TYR A 1 86 ? 2.265 -9.071 5.545 1.00 77.38 86 TYR A CA 1
ATOM 704 C C . TYR A 1 86 ? 1.125 -8.541 6.418 1.00 77.38 86 TYR A C 1
ATOM 706 O O . TYR A 1 86 ? 0.718 -9.218 7.362 1.00 77.38 86 TYR A O 1
ATOM 714 N N . ILE A 1 87 ? 0.598 -7.351 6.116 1.00 69.56 87 ILE A N 1
ATOM 715 C CA . ILE A 1 87 ? -0.513 -6.744 6.862 1.00 69.56 87 ILE A CA 1
ATOM 716 C C . ILE A 1 87 ? -1.800 -7.554 6.673 1.00 69.56 87 ILE A C 1
ATOM 718 O O . ILE A 1 87 ? -2.524 -7.763 7.639 1.00 69.56 87 ILE A O 1
ATOM 722 N N . VAL A 1 88 ? -2.069 -8.069 5.471 1.00 63.41 88 VAL A N 1
ATOM 723 C CA . VAL A 1 88 ? -3.223 -8.944 5.207 1.00 63.41 88 VAL A CA 1
ATOM 724 C C . VAL A 1 88 ? -3.158 -10.216 6.053 1.00 63.41 88 VAL A C 1
ATOM 726 O O . VAL A 1 88 ? -4.170 -10.639 6.607 1.00 63.41 88 VAL A O 1
ATOM 729 N N . HIS A 1 89 ? -1.973 -10.814 6.183 1.00 65.25 89 HIS A N 1
ATOM 730 C CA . HIS A 1 89 ? -1.795 -12.059 6.927 1.00 65.25 89 HIS A CA 1
ATOM 731 C C . HIS A 1 89 ? -1.692 -11.875 8.447 1.00 65.25 89 HIS A C 1
ATOM 733 O O . HIS A 1 89 ? -2.157 -12.737 9.190 1.00 65.25 89 HIS A O 1
ATOM 739 N N . ASN A 1 90 ? -1.086 -10.781 8.916 1.00 70.12 90 ASN A N 1
ATOM 740 C CA . ASN A 1 90 ? -0.740 -10.582 10.331 1.00 70.12 90 ASN A CA 1
ATOM 741 C C . ASN A 1 90 ? -1.530 -9.445 11.004 1.00 70.12 90 ASN A C 1
ATOM 743 O O . ASN A 1 90 ? -1.337 -9.178 12.191 1.00 70.12 90 ASN A O 1
ATOM 747 N N . GLY A 1 91 ? -2.386 -8.743 10.259 1.00 67.56 91 GLY A N 1
ATOM 748 C CA . GLY A 1 91 ? -3.194 -7.603 10.705 1.00 67.56 91 GLY A CA 1
ATOM 749 C C . GLY A 1 91 ? -2.402 -6.302 10.878 1.00 67.56 91 GLY A C 1
ATOM 750 O O . GLY A 1 91 ? -2.817 -5.251 10.397 1.00 67.56 91 GLY A O 1
ATOM 751 N N . MET A 1 92 ? -1.248 -6.348 11.553 1.00 69.94 92 MET A N 1
ATOM 752 C CA . MET A 1 92 ? -0.433 -5.171 11.879 1.00 69.94 92 MET A CA 1
ATOM 753 C C . MET A 1 92 ? 1.063 -5.434 11.729 1.00 69.94 92 MET A C 1
ATOM 755 O O . MET A 1 92 ? 1.549 -6.541 11.949 1.00 69.94 92 MET A O 1
ATOM 759 N N . MET A 1 93 ? 1.820 -4.370 11.468 1.00 75.38 93 MET A N 1
ATOM 760 C CA . MET A 1 93 ? 3.277 -4.401 11.352 1.00 75.38 93 MET A CA 1
ATOM 761 C C . MET A 1 93 ? 3.920 -3.591 12.484 1.00 75.38 93 MET A C 1
ATOM 763 O O . MET A 1 93 ? 4.377 -2.470 12.281 1.00 75.38 93 MET A O 1
ATOM 767 N N . LYS A 1 94 ? 3.901 -4.135 13.707 1.00 72.69 94 LYS A N 1
ATOM 768 C CA . LYS A 1 94 ? 4.399 -3.446 14.918 1.00 72.69 94 LYS A CA 1
ATOM 769 C C . LYS A 1 94 ? 5.913 -3.514 15.090 1.00 72.69 94 LYS A C 1
ATOM 771 O O . LYS A 1 94 ? 6.494 -2.613 15.690 1.00 72.69 94 LYS A O 1
ATOM 776 N N . ASP A 1 95 ? 6.526 -4.583 14.597 1.00 82.62 95 ASP A N 1
ATOM 777 C CA . ASP A 1 95 ? 7.968 -4.767 14.643 1.00 82.62 95 ASP A CA 1
ATOM 778 C C . ASP A 1 95 ? 8.561 -4.467 13.268 1.00 82.62 95 ASP A C 1
ATOM 780 O O . ASP A 1 95 ? 8.206 -5.101 12.281 1.00 82.62 95 ASP A O 1
ATOM 784 N N . LEU A 1 96 ? 9.451 -3.478 13.204 1.00 82.88 96 LEU A N 1
ATOM 785 C CA . LEU A 1 96 ? 10.134 -3.094 11.968 1.00 82.88 96 LEU A CA 1
ATOM 786 C C . LEU A 1 96 ? 11.340 -3.998 11.675 1.00 82.88 96 LEU A C 1
ATOM 788 O O . LEU A 1 96 ? 11.931 -3.882 10.600 1.00 82.88 96 LEU A O 1
ATOM 792 N N . SER A 1 97 ? 11.712 -4.886 12.606 1.00 87.38 97 SER A N 1
ATOM 793 C CA . SER A 1 97 ? 12.749 -5.899 12.391 1.00 87.38 97 SER A CA 1
ATOM 794 C C . SER A 1 97 ? 12.397 -6.837 11.233 1.00 87.38 97 SER A C 1
ATOM 796 O O . SER A 1 97 ? 13.298 -7.271 10.521 1.00 87.38 97 SER A O 1
ATOM 798 N N . VAL A 1 98 ? 11.101 -7.033 10.952 1.00 88.75 98 VAL A N 1
ATOM 799 C CA . VAL A 1 98 ? 10.602 -7.867 9.845 1.00 88.75 98 VAL A CA 1
ATOM 800 C C . VAL A 1 98 ? 11.144 -7.435 8.482 1.00 88.75 98 VAL A C 1
ATOM 802 O O . VAL A 1 98 ? 11.298 -8.258 7.588 1.00 88.75 98 VAL A O 1
ATOM 805 N N . PHE A 1 99 ? 11.516 -6.160 8.318 1.00 90.88 99 PHE A N 1
ATOM 806 C CA . PHE A 1 99 ? 12.137 -5.667 7.086 1.00 90.88 99 PHE A CA 1
ATOM 807 C C . PHE A 1 99 ? 13.566 -6.174 6.855 1.00 90.88 99 PHE A C 1
ATOM 809 O O . PHE A 1 99 ? 14.125 -5.950 5.781 1.00 90.88 99 PHE A O 1
ATOM 816 N N . GLN A 1 100 ? 14.173 -6.816 7.853 1.00 90.00 100 GLN A N 1
ATOM 817 C CA . GLN A 1 100 ? 15.485 -7.456 7.760 1.00 90.00 100 GLN A CA 1
ATOM 818 C C . GLN A 1 100 ? 15.379 -8.948 7.415 1.00 90.00 100 GLN A C 1
ATOM 820 O O . GLN A 1 100 ? 16.400 -9.611 7.242 1.00 90.00 100 GLN A O 1
ATOM 825 N N . GLU A 1 101 ? 14.162 -9.471 7.264 1.00 90.69 101 GLU A N 1
ATOM 826 C CA . GLU A 1 101 ? 13.890 -10.873 6.965 1.00 90.69 101 GLU A CA 1
ATOM 827 C C . GLU A 1 101 ? 13.252 -11.039 5.575 1.00 90.69 101 GLU A C 1
ATOM 829 O O . GLU A 1 101 ? 12.791 -10.085 4.944 1.00 90.69 101 GLU A O 1
ATOM 834 N N . SER A 1 102 ? 13.256 -12.270 5.061 1.00 89.56 102 SER A N 1
ATOM 835 C CA . SER A 1 102 ? 12.511 -12.614 3.844 1.00 89.56 102 SER A CA 1
ATOM 836 C C . SER A 1 102 ? 11.000 -12.524 4.128 1.00 89.56 102 SER A C 1
ATOM 838 O O . SER A 1 102 ? 10.581 -12.913 5.220 1.00 89.56 102 SER A O 1
ATOM 840 N N . PRO A 1 103 ? 10.161 -12.019 3.201 1.00 91.69 103 PRO A N 1
ATOM 841 C CA . PRO A 1 103 ? 10.459 -11.680 1.803 1.00 91.69 103 PRO A CA 1
ATOM 842 C C . PRO A 1 103 ? 10.977 -10.249 1.567 1.00 91.69 103 PRO A C 1
ATOM 844 O O . PRO A 1 103 ? 11.293 -9.884 0.435 1.00 91.69 103 PRO A O 1
ATOM 847 N N . PHE A 1 104 ? 11.091 -9.414 2.604 1.00 91.75 104 PHE A N 1
ATOM 848 C CA . PHE A 1 104 ? 11.469 -8.000 2.469 1.00 91.75 104 PHE A CA 1
ATOM 849 C C . PHE A 1 104 ? 12.909 -7.787 1.997 1.00 91.75 104 PHE A C 1
ATOM 851 O O . PHE A 1 104 ? 13.197 -6.774 1.362 1.00 91.75 104 PHE A O 1
ATOM 858 N N . THR A 1 105 ? 13.798 -8.747 2.248 1.00 93.81 105 THR A N 1
ATOM 859 C CA . THR A 1 105 ? 15.204 -8.691 1.823 1.00 93.81 105 THR A CA 1
ATOM 860 C C . THR A 1 105 ? 15.489 -9.361 0.476 1.00 93.81 105 THR A C 1
ATOM 862 O O . THR A 1 105 ? 16.591 -9.212 -0.054 1.00 93.81 105 THR A O 1
ATOM 865 N N . ASP A 1 106 ? 14.508 -10.023 -0.152 1.00 92.06 106 ASP A N 1
ATOM 866 C CA . ASP A 1 106 ? 14.711 -10.810 -1.384 1.00 92.06 106 ASP A CA 1
ATOM 867 C C . ASP A 1 106 ? 15.174 -9.971 -2.592 1.00 92.06 106 ASP A C 1
ATOM 869 O O . ASP A 1 106 ? 15.705 -10.508 -3.570 1.00 92.06 106 ASP A O 1
ATOM 873 N N . LYS A 1 107 ? 14.929 -8.653 -2.566 1.00 89.69 107 LYS A N 1
ATOM 874 C CA . LYS A 1 107 ? 15.291 -7.698 -3.634 1.00 89.69 107 LYS A CA 1
ATOM 875 C C . LYS A 1 107 ? 16.289 -6.628 -3.181 1.00 89.69 107 LYS A C 1
ATOM 877 O O . LYS A 1 107 ? 16.495 -5.653 -3.907 1.00 89.69 107 LYS A O 1
ATOM 882 N N . GLY A 1 108 ? 16.919 -6.836 -2.026 1.00 90.56 108 GLY A N 1
ATOM 883 C CA . GLY A 1 108 ? 17.807 -5.882 -1.366 1.00 90.56 108 GLY A CA 1
ATOM 884 C C . GLY A 1 108 ? 17.208 -5.343 -0.070 1.00 90.56 108 GLY A C 1
ATOM 885 O O . GLY A 1 108 ? 16.030 -5.526 0.224 1.00 90.56 108 GLY A O 1
ATOM 886 N N . SER A 1 109 ? 18.039 -4.680 0.721 1.00 92.50 109 SER A N 1
ATOM 887 C CA . SER A 1 109 ? 17.615 -4.004 1.944 1.00 92.50 109 SER A CA 1
ATOM 888 C C . SER A 1 109 ? 16.788 -2.749 1.646 1.00 92.50 109 SER A C 1
ATOM 890 O O . SER A 1 109 ? 16.864 -2.166 0.562 1.00 92.50 109 SER A O 1
ATOM 892 N N . VAL A 1 110 ? 16.049 -2.262 2.649 1.00 88.69 110 VAL A N 1
ATOM 893 C CA . VAL A 1 110 ? 15.292 -0.998 2.568 1.00 88.69 110 VAL A CA 1
ATOM 894 C C . VAL A 1 110 ? 16.161 0.158 2.060 1.00 88.69 110 VAL A C 1
ATOM 896 O O . VAL A 1 110 ? 15.721 0.918 1.204 1.00 88.69 110 VAL A O 1
ATOM 899 N N . ALA A 1 111 ? 17.402 0.275 2.545 1.00 89.00 111 ALA A N 1
ATOM 900 C CA . ALA A 1 111 ? 18.315 1.351 2.157 1.00 89.00 111 ALA A CA 1
ATOM 901 C C . ALA A 1 111 ? 18.795 1.244 0.696 1.00 89.00 111 ALA A C 1
ATOM 903 O O . ALA A 1 111 ? 19.077 2.258 0.063 1.00 89.00 111 ALA A O 1
ATOM 904 N N . GLU A 1 112 ? 18.875 0.029 0.147 1.00 90.00 112 GLU A N 1
ATOM 905 C CA . GLU A 1 112 ? 19.259 -0.208 -1.252 1.00 90.00 112 GLU A CA 1
ATOM 906 C C . GLU A 1 112 ? 18.082 -0.030 -2.218 1.00 90.00 112 GLU A C 1
ATOM 908 O O . GLU A 1 112 ? 18.269 0.379 -3.367 1.00 90.00 112 GLU A O 1
ATOM 913 N N . ILE A 1 113 ? 16.869 -0.356 -1.764 1.00 87.00 113 ILE A N 1
ATOM 914 C CA . ILE A 1 113 ? 15.636 -0.254 -2.553 1.00 87.00 113 ILE A CA 1
ATOM 915 C C . ILE A 1 113 ? 15.107 1.189 -2.558 1.00 87.00 113 ILE A C 1
ATOM 917 O O . ILE A 1 113 ? 14.655 1.686 -3.592 1.00 87.00 113 ILE A O 1
ATOM 921 N N . PHE A 1 114 ? 15.190 1.890 -1.429 1.00 87.44 114 PHE A N 1
ATOM 922 C CA . PHE A 1 114 ? 14.713 3.263 -1.271 1.00 87.44 114 PHE A CA 1
ATOM 923 C C . PHE A 1 114 ? 15.882 4.221 -1.046 1.00 87.44 114 PHE A C 1
ATOM 925 O O . PHE A 1 114 ? 16.103 4.723 0.054 1.00 87.44 114 PHE A O 1
ATOM 932 N N . THR A 1 115 ? 16.625 4.501 -2.119 1.00 86.38 115 THR A N 1
ATOM 933 C CA . THR A 1 115 ? 17.731 5.473 -2.092 1.00 86.38 115 THR A CA 1
ATOM 934 C C . THR A 1 115 ? 17.250 6.897 -1.801 1.00 86.38 115 THR A C 1
ATOM 936 O O . THR A 1 115 ? 17.987 7.693 -1.223 1.00 86.38 115 THR A O 1
ATOM 939 N N . ASP A 1 116 ? 16.011 7.224 -2.179 1.00 82.50 116 ASP A N 1
ATOM 940 C CA . ASP A 1 116 ? 15.329 8.443 -1.750 1.00 82.50 116 ASP A CA 1
ATOM 941 C C . ASP A 1 116 ? 14.581 8.200 -0.431 1.00 82.50 116 ASP A C 1
ATOM 943 O O . ASP A 1 116 ? 13.507 7.591 -0.381 1.00 82.50 116 ASP A O 1
ATOM 947 N N . MET A 1 117 ? 15.147 8.729 0.653 1.00 79.25 117 MET A N 1
ATOM 948 C CA . MET A 1 117 ? 14.587 8.592 1.997 1.00 79.25 117 MET A CA 1
ATOM 949 C C . MET A 1 117 ? 13.227 9.283 2.157 1.00 79.25 117 MET A C 1
ATOM 951 O O . MET A 1 117 ? 12.479 8.926 3.065 1.00 79.25 117 MET A O 1
ATOM 955 N N . THR A 1 118 ? 12.867 10.243 1.299 1.00 77.50 118 THR A N 1
ATOM 956 C CA . THR A 1 118 ? 11.547 10.892 1.355 1.00 77.50 118 THR A CA 1
ATOM 957 C C . THR A 1 118 ? 10.429 9.933 0.950 1.00 77.50 118 THR A C 1
ATOM 959 O O . THR A 1 118 ? 9.373 9.915 1.587 1.00 77.50 118 THR A O 1
ATOM 962 N N . VAL A 1 119 ? 10.695 9.062 -0.028 1.00 74.44 119 VAL A N 1
ATOM 963 C CA . VAL A 1 119 ? 9.776 7.999 -0.456 1.00 74.44 119 VAL A CA 1
ATOM 964 C C . VAL A 1 119 ? 9.590 6.984 0.668 1.00 74.44 119 VAL A C 1
ATOM 966 O O . VAL A 1 119 ? 8.456 6.675 1.040 1.00 74.44 119 VAL A O 1
ATOM 969 N N . TRP A 1 120 ? 10.691 6.524 1.270 1.00 83.31 120 TRP A N 1
ATOM 970 C CA . TRP A 1 120 ? 10.632 5.586 2.392 1.00 83.31 120 TRP A CA 1
ATOM 971 C C . TRP A 1 120 ? 9.897 6.165 3.603 1.00 83.31 120 TRP A C 1
ATOM 973 O O . TRP A 1 120 ? 9.045 5.496 4.185 1.00 83.31 120 TRP A O 1
ATOM 983 N N . MET A 1 121 ? 10.170 7.421 3.966 1.00 77.62 121 MET A N 1
ATOM 984 C CA . MET A 1 121 ? 9.452 8.093 5.051 1.00 77.62 121 MET A CA 1
ATOM 985 C C . MET A 1 121 ? 7.950 8.174 4.777 1.00 77.62 121 MET A C 1
ATOM 987 O O . MET A 1 121 ? 7.162 8.033 5.710 1.00 77.62 121 MET A O 1
ATOM 991 N N . GLY A 1 122 ? 7.538 8.349 3.519 1.00 72.12 122 GLY A N 1
ATOM 992 C CA . GLY A 1 122 ? 6.124 8.331 3.165 1.00 72.12 122 GLY A CA 1
ATOM 993 C C . GLY A 1 122 ? 5.474 6.962 3.311 1.00 72.12 122 GLY A C 1
ATOM 994 O O . GLY A 1 122 ? 4.424 6.852 3.940 1.00 72.12 122 GLY A O 1
ATOM 995 N N . ILE A 1 123 ? 6.134 5.910 2.825 1.00 73.50 123 ILE A N 1
ATOM 996 C CA . ILE A 1 123 ? 5.675 4.525 3.000 1.00 73.50 123 ILE A CA 1
ATOM 997 C C . ILE A 1 123 ? 5.582 4.177 4.489 1.00 73.50 123 ILE A C 1
ATOM 999 O O . ILE A 1 123 ? 4.564 3.660 4.946 1.00 73.50 123 ILE A O 1
ATOM 1003 N N . ARG A 1 124 ? 6.604 4.530 5.274 1.00 80.44 124 ARG A N 1
ATOM 1004 C CA . ARG A 1 124 ? 6.608 4.315 6.721 1.00 80.44 124 ARG A CA 1
ATOM 1005 C C . ARG A 1 124 ? 5.476 5.068 7.412 1.00 80.44 124 ARG A C 1
ATOM 1007 O O . ARG A 1 124 ? 4.797 4.481 8.240 1.00 80.44 124 ARG A O 1
ATOM 1014 N N . LYS A 1 125 ? 5.217 6.325 7.039 1.00 73.00 125 LYS A N 1
ATOM 1015 C CA . LYS A 1 125 ? 4.090 7.102 7.577 1.00 73.00 125 LYS A CA 1
ATOM 1016 C C . LYS A 1 125 ? 2.749 6.427 7.284 1.00 73.00 125 LYS A C 1
ATOM 1018 O O . LYS A 1 125 ? 1.880 6.424 8.149 1.00 73.00 125 LYS A O 1
ATOM 1023 N N . VAL A 1 126 ? 2.586 5.835 6.100 1.00 68.12 126 VAL A N 1
ATOM 1024 C CA . VAL A 1 126 ? 1.392 5.047 5.757 1.00 68.12 126 VAL A CA 1
ATOM 1025 C C . VAL A 1 126 ? 1.279 3.805 6.648 1.00 68.12 126 VAL A C 1
ATOM 1027 O O . VAL A 1 126 ? 0.209 3.566 7.199 1.00 68.12 126 VAL A O 1
ATOM 1030 N N . ILE A 1 127 ? 2.367 3.056 6.856 1.00 73.81 127 ILE A N 1
ATOM 1031 C CA . ILE A 1 127 ? 2.391 1.894 7.766 1.00 73.81 127 ILE A CA 1
ATOM 1032 C C . ILE A 1 127 ? 2.056 2.311 9.201 1.00 73.81 127 ILE A C 1
ATOM 1034 O O . ILE A 1 127 ? 1.198 1.705 9.839 1.00 73.81 127 ILE A O 1
ATOM 1038 N N . ASP A 1 128 ? 2.681 3.376 9.698 1.00 75.00 128 ASP A N 1
ATOM 1039 C CA . ASP A 1 128 ? 2.445 3.913 11.038 1.00 75.00 128 ASP A CA 1
ATOM 1040 C C . ASP A 1 128 ? 0.994 4.384 11.190 1.00 75.00 128 ASP A C 1
ATOM 1042 O O . ASP A 1 128 ? 0.367 4.140 12.223 1.00 75.00 128 ASP A O 1
ATOM 1046 N N . GLN A 1 129 ? 0.423 4.998 10.149 1.00 65.69 129 GLN A N 1
ATOM 1047 C CA . GLN A 1 129 ? -0.988 5.361 10.117 1.00 65.69 129 GLN A CA 1
ATOM 1048 C C . GLN A 1 129 ? -1.866 4.108 10.187 1.00 65.69 129 GLN A C 1
ATOM 1050 O O . GLN A 1 129 ? -2.767 4.068 11.016 1.00 65.69 129 GLN A O 1
ATOM 1055 N N . ILE A 1 130 ? -1.593 3.071 9.389 1.00 64.31 130 ILE A N 1
ATOM 1056 C CA . ILE A 1 130 ? -2.332 1.797 9.417 1.00 64.31 130 ILE A CA 1
ATOM 1057 C C . ILE A 1 130 ? -2.262 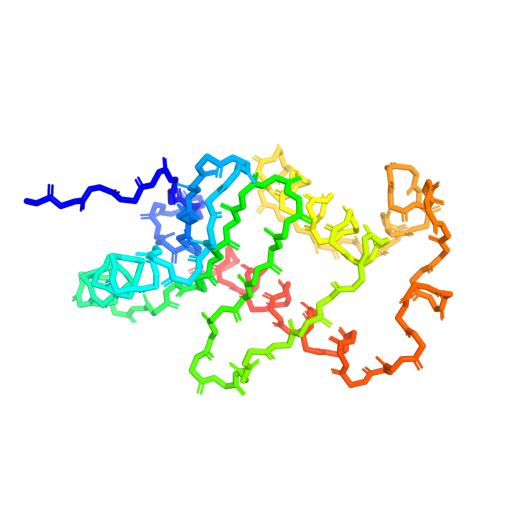1.149 10.810 1.00 64.31 130 ILE A C 1
ATOM 1059 O O . ILE A 1 130 ? -3.292 0.769 11.362 1.00 64.31 130 ILE A O 1
ATOM 1063 N N . ASN A 1 131 ? -1.081 1.099 11.425 1.00 66.12 131 ASN A N 1
ATOM 1064 C CA . ASN A 1 131 ? -0.889 0.532 12.760 1.00 66.12 131 ASN A CA 1
ATOM 1065 C C . ASN A 1 131 ? -1.594 1.345 13.854 1.00 66.12 131 ASN A C 1
ATOM 1067 O O . ASN A 1 131 ? -2.232 0.773 14.735 1.00 66.12 131 ASN A O 1
ATOM 1071 N N . THR A 1 132 ? -1.510 2.679 13.793 1.00 69.56 132 THR A N 1
ATOM 1072 C CA . THR A 1 132 ? -2.228 3.579 14.714 1.00 69.56 132 THR A CA 1
ATOM 1073 C C . THR A 1 132 ? -3.733 3.374 14.591 1.00 69.56 132 THR A C 1
ATOM 1075 O O . THR A 1 132 ? -4.464 3.433 15.575 1.00 69.56 132 THR A O 1
ATOM 1078 N N . ASN A 1 133 ? -4.199 3.099 13.376 1.00 57.00 133 ASN A N 1
ATOM 1079 C CA . ASN A 1 133 ? -5.606 2.887 13.091 1.00 57.00 133 ASN A CA 1
ATOM 1080 C C . ASN A 1 133 ? -6.124 1.554 13.618 1.00 57.00 133 ASN A C 1
ATOM 1082 O O . ASN A 1 133 ? -7.266 1.510 14.052 1.00 57.00 133 ASN A O 1
ATOM 1086 N N . ALA A 1 134 ? -5.303 0.507 13.588 1.00 57.59 134 ALA A N 1
ATOM 1087 C CA . ALA A 1 134 ? -5.653 -0.809 14.108 1.00 57.59 134 ALA A CA 1
ATOM 1088 C C . ALA A 1 134 ? -5.598 -0.892 15.649 1.00 57.59 134 ALA A C 1
ATOM 1090 O O . ALA A 1 134 ? -6.231 -1.760 16.237 1.00 57.59 134 ALA A O 1
ATOM 1091 N N . ALA A 1 135 ? -4.855 0.002 16.313 1.00 59.12 135 ALA A N 1
ATOM 1092 C CA . ALA A 1 135 ? -4.735 0.044 17.775 1.00 59.12 135 ALA A CA 1
ATOM 1093 C C . ALA A 1 135 ? -5.798 0.908 18.492 1.00 59.12 135 ALA A C 1
ATOM 1095 O O . ALA A 1 135 ? -5.820 0.930 19.724 1.00 59.12 135 ALA A O 1
ATOM 1096 N N . ALA A 1 136 ? -6.625 1.643 17.741 1.00 50.03 136 ALA A N 1
ATOM 1097 C CA . ALA A 1 136 ? -7.678 2.540 18.239 1.00 50.03 136 ALA A CA 1
ATOM 1098 C C . ALA A 1 136 ? -9.070 1.909 18.134 1.00 50.03 136 ALA A C 1
ATOM 1100 O O . ALA A 1 136 ? -10.021 2.438 18.745 1.00 50.03 136 ALA A O 1
#

Foldseek 3Di:
DDDQPDFDAAPVRQTAETEHEDALVDDLVVCVVVQVVVQVVSCVVRVDGHWYWGYNPQFIFTDDVPDDGDGADNLRVVLLVVVVVCCVVPVADPDPCCCVDPPNPVSHGPCVRCVPVVVVVVSVVSRVVSRVVNVD

Organism: NCBI:txid483218

InterPro domains:
  IPR007409 Restriction endonuclease, type I, HsdR, N-terminal [PF04313] (4-67)

Secondary structure (DSSP, 8-state):
-PPPSEEEE-TTS-EEEEEEE--TTS-GGGGHHHHHHHHHHHHHHHSSPPEEEEE-SS-EEEE-TT-------HHHHHHHHHHHHHHHHHS----GGGGGSTTTTBTB-HHHH--SHHHHHHHHHHHHHHHHHHT-

pLDDT: mean 73.79, std 11.24, range [37.81, 93.81]

Sequence (136 aa):
MGFADYVLYDDSHRPLAVIEAKRTCTDVAKGRQQAKLYADLLEAQYNRRPVVFLTNGFETRIIDNQYHDTNLDSRQIYFVNQIVEYIVHNGMMKDLSVFQESPFTDKGSVAEIFTDMTVWMGIRKVIDQINTNAAA

Radius of gyration: 14.53 Å; chains: 1; bounding box: 41×26×38 Å